Protein AF-A0A382J773-F1 (afdb_monomer_lite)

Radius of gyration: 12.73 Å; chains: 1; bounding box: 33×27×34 Å

Secondary structure (DSSP, 8-state):
--TT-HHHHHHHHHH-TT-TTHHHHHHHHHHTT-HHHHHHHHHHHHTT-TT-HHHHHHHHHHHHHTT-HHHHHHHHHHHHHH-TT-HHHHHHHH-

Organism: NCBI:txid408172

pLDDT: mean 97.17, std 3.3, range [77.12, 98.88]

InterPro domains:
  IPR011990 Tetratricopeptide-like helical domain superfamily [G3DSA:1.25.40.10] (3-95)
  IPR011990 Tetratricopeptide-like helical domain superfamily [SSF48452] (19-93)

Foldseek 3Di:
DPLVDLVVVVVVCVVCLCDPCLLSNLVVCVVVVVLVVSLVSLVSNCVNVVQNLSSLQSNLSSCVSVVVNVSSLVSLVSSCVNPVVPVSSVVVNVD

Structure (mmCIF, N/CA/C/O backbone):
data_AF-A0A382J773-F1
#
_entry.id   AF-A0A382J773-F1
#
loop_
_atom_site.group_PDB
_atom_site.id
_atom_site.type_symbol
_atom_site.label_atom_id
_atom_site.label_alt_id
_atom_site.label_comp_id
_atom_site.label_asym_id
_atom_site.label_entity_id
_atom_site.label_seq_id
_atom_site.pdbx_PDB_ins_code
_atom_site.Cartn_x
_atom_site.Cartn_y
_atom_site.Cartn_z
_atom_site.occupancy
_atom_site.B_iso_or_equiv
_atom_site.auth_seq_id
_atom_site.auth_comp_id
_atom_site.auth_asym_id
_atom_site.auth_atom_id
_atom_site.pdbx_PDB_model_num
ATOM 1 N N . MET A 1 1 ? 8.752 0.217 -20.204 1.00 77.12 1 MET A N 1
ATOM 2 C CA . MET A 1 1 ? 8.778 -0.617 -18.993 1.00 77.12 1 MET A CA 1
ATOM 3 C C . MET A 1 1 ? 7.451 -1.334 -18.899 1.00 77.12 1 MET A C 1
ATOM 5 O O . MET A 1 1 ? 6.422 -0.666 -18.975 1.00 77.12 1 MET A O 1
ATOM 9 N N . ASP A 1 2 ? 7.475 -2.659 -18.817 1.00 87.50 2 ASP A N 1
ATOM 10 C CA . ASP A 1 2 ? 6.269 -3.456 -18.608 1.00 87.50 2 ASP A CA 1
ATOM 11 C C . ASP A 1 2 ? 5.918 -3.482 -17.114 1.00 87.50 2 ASP A C 1
ATOM 13 O O . ASP A 1 2 ? 6.607 -4.101 -16.309 1.00 87.50 2 ASP A O 1
ATOM 17 N N . LEU A 1 3 ? 4.820 -2.820 -16.732 1.00 85.12 3 LEU A N 1
ATOM 18 C CA . LEU A 1 3 ? 4.354 -2.757 -15.339 1.00 85.12 3 LEU A CA 1
A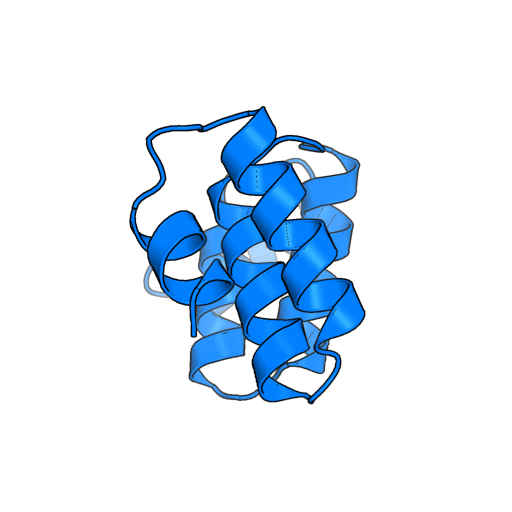TOM 19 C C . LEU A 1 3 ? 3.827 -4.102 -14.812 1.00 85.12 3 LEU A C 1
ATOM 21 O O . LEU A 1 3 ? 3.517 -4.217 -13.629 1.00 85.12 3 LEU A O 1
ATOM 25 N N . LYS A 1 4 ? 3.693 -5.117 -15.671 1.00 87.94 4 LYS A N 1
ATOM 26 C CA . LYS A 1 4 ? 3.358 -6.486 -15.261 1.00 87.94 4 LYS A CA 1
ATOM 27 C C . LYS A 1 4 ? 4.601 -7.330 -14.994 1.00 87.94 4 LYS A C 1
ATOM 29 O O . LYS A 1 4 ? 4.486 -8.399 -14.398 1.00 87.94 4 LYS A O 1
ATOM 34 N N . ASN A 1 5 ? 5.775 -6.862 -15.413 1.00 94.94 5 ASN A N 1
ATOM 35 C CA . ASN A 1 5 ? 7.036 -7.541 -15.181 1.00 94.94 5 ASN A CA 1
ATOM 36 C C . ASN A 1 5 ? 7.661 -7.039 -13.874 1.00 94.94 5 ASN A C 1
ATOM 38 O O . ASN A 1 5 ? 8.268 -5.970 -13.814 1.00 94.94 5 ASN A O 1
ATOM 42 N N . GLN A 1 6 ? 7.528 -7.841 -12.819 1.00 95.50 6 GLN A N 1
ATOM 43 C CA . GLN A 1 6 ? 8.078 -7.518 -11.506 1.00 95.50 6 GLN A CA 1
ATOM 44 C C . GLN A 1 6 ? 9.593 -7.282 -11.540 1.00 95.50 6 GLN A C 1
ATOM 46 O O . GLN A 1 6 ? 10.063 -6.366 -10.879 1.00 95.50 6 GLN A O 1
ATOM 51 N N . ILE A 1 7 ? 10.355 -8.051 -12.326 1.00 96.62 7 ILE A N 1
ATOM 52 C CA . ILE A 1 7 ? 11.819 -7.912 -12.386 1.00 96.62 7 ILE A CA 1
ATOM 53 C C . ILE A 1 7 ? 12.202 -6.561 -13.002 1.00 96.62 7 ILE A C 1
ATOM 55 O O . ILE A 1 7 ? 13.095 -5.886 -12.498 1.00 96.62 7 ILE A O 1
ATOM 59 N N . GLU A 1 8 ? 11.516 -6.135 -14.067 1.00 95.94 8 GLU A N 1
ATOM 60 C CA . GLU A 1 8 ? 11.742 -4.804 -14.650 1.00 95.94 8 GLU A CA 1
ATOM 61 C C . GLU A 1 8 ? 11.420 -3.688 -13.655 1.00 95.94 8 GLU A C 1
ATOM 63 O O . GLU A 1 8 ? 12.180 -2.728 -13.551 1.00 95.94 8 GLU A O 1
ATOM 68 N N . LEU A 1 9 ? 10.325 -3.827 -12.902 1.00 96.38 9 LEU A N 1
ATOM 69 C CA . LEU A 1 9 ? 9.953 -2.870 -11.861 1.00 96.38 9 LEU A CA 1
ATOM 70 C C . LEU A 1 9 ? 10.965 -2.832 -10.714 1.00 96.38 9 LEU A C 1
ATOM 72 O O . LEU A 1 9 ? 11.284 -1.749 -10.234 1.00 96.38 9 LEU A O 1
ATOM 76 N N . GLU A 1 10 ? 11.476 -3.984 -10.284 1.00 97.38 10 GLU A N 1
ATOM 77 C CA . GLU A 1 10 ? 12.507 -4.079 -9.249 1.00 97.38 10 GLU A CA 1
ATOM 78 C C . GLU A 1 10 ? 13.800 -3.390 -9.688 1.00 97.38 10 GLU A C 1
ATOM 80 O O . GLU A 1 10 ? 14.335 -2.577 -8.936 1.00 97.38 10 GLU A O 1
ATOM 85 N N . LEU A 1 11 ? 14.275 -3.673 -10.906 1.00 96.94 11 LEU A N 1
ATOM 86 C CA . LEU A 1 11 ? 15.473 -3.041 -11.466 1.00 96.94 11 LEU A CA 1
ATOM 87 C C . LEU A 1 11 ? 15.288 -1.529 -11.587 1.00 96.94 11 LEU A C 1
ATOM 89 O O . LEU A 1 11 ? 16.124 -0.760 -11.126 1.00 96.94 11 LEU A O 1
ATOM 93 N N . TYR A 1 12 ? 14.154 -1.099 -12.139 1.00 96.69 12 TYR A N 1
ATOM 94 C CA . TYR A 1 12 ? 13.869 0.320 -12.288 1.00 96.69 12 TYR A CA 1
ATOM 95 C C . TYR A 1 12 ? 13.777 1.037 -10.938 1.00 96.69 12 TYR A C 1
ATOM 97 O O . TYR A 1 12 ? 14.339 2.119 -10.788 1.00 96.69 12 TYR A O 1
ATOM 105 N N . PHE A 1 13 ? 13.102 0.434 -9.954 1.00 97.31 13 PHE A N 1
ATOM 106 C CA . PHE A 1 13 ? 12.982 0.992 -8.609 1.00 97.31 13 PHE A CA 1
ATOM 107 C C . PHE A 1 13 ? 14.332 1.063 -7.893 1.00 97.31 13 PHE A C 1
ATOM 109 O O . PHE A 1 13 ? 14.594 2.044 -7.208 1.00 97.31 13 PHE A O 1
ATOM 116 N N . ALA A 1 14 ? 15.195 0.058 -8.068 1.00 96.88 14 ALA A N 1
ATOM 117 C CA . ALA A 1 14 ? 16.537 0.047 -7.489 1.00 96.88 14 ALA A CA 1
ATOM 118 C C . ALA A 1 14 ? 17.419 1.196 -8.005 1.00 96.88 14 ALA A C 1
ATOM 120 O O . ALA A 1 14 ? 18.244 1.707 -7.249 1.00 96.88 14 ALA A O 1
ATOM 121 N N . ASP A 1 15 ? 17.211 1.616 -9.255 1.00 97.12 15 ASP A N 1
ATOM 122 C CA . ASP A 1 15 ? 17.926 2.737 -9.871 1.00 97.12 15 ASP A CA 1
ATOM 123 C C . ASP A 1 15 ? 17.236 4.102 -9.643 1.00 97.12 15 ASP A C 1
ATOM 125 O O . ASP A 1 15 ? 17.882 5.139 -9.785 1.00 97.12 15 ASP A O 1
ATOM 129 N N . HIS A 1 16 ? 15.945 4.117 -9.280 1.00 96.62 16 HIS A N 1
ATOM 130 C CA . HIS A 1 16 ? 15.108 5.324 -9.164 1.00 96.62 16 HIS A CA 1
ATOM 131 C C . HIS A 1 16 ? 14.151 5.229 -7.964 1.00 96.62 16 HIS A C 1
ATOM 133 O O . HIS A 1 16 ? 12.941 5.024 -8.118 1.00 96.62 16 HIS A O 1
ATOM 139 N N . PHE A 1 17 ? 14.672 5.367 -6.742 1.00 95.69 17 PHE A N 1
ATOM 140 C CA . PHE A 1 17 ? 13.852 5.266 -5.526 1.00 95.69 17 PHE A CA 1
ATOM 141 C C . PHE A 1 17 ? 12.772 6.353 -5.414 1.00 95.69 17 PHE A C 1
ATOM 143 O O . PHE A 1 17 ? 11.752 6.145 -4.758 1.00 95.69 17 PHE A O 1
ATOM 150 N N . GLU A 1 18 ? 12.969 7.487 -6.079 1.00 96.12 18 GLU A N 1
ATOM 151 C CA . GLU A 1 18 ? 12.034 8.603 -6.186 1.00 96.12 18 GLU A CA 1
ATOM 152 C C . GLU A 1 18 ? 10.959 8.402 -7.261 1.00 96.12 18 GLU A C 1
ATOM 154 O O . GLU A 1 18 ? 10.209 9.327 -7.565 1.00 96.12 18 GLU A O 1
ATOM 159 N N . THR A 1 19 ? 10.853 7.227 -7.879 1.00 96.44 19 THR A N 1
ATOM 160 C CA . THR A 1 19 ? 9.781 6.973 -8.847 1.00 96.44 19 THR A CA 1
ATOM 161 C C . THR A 1 19 ? 8.402 6.990 -8.193 1.00 96.44 19 THR A C 1
ATOM 163 O O . THR A 1 19 ? 8.189 6.396 -7.141 1.00 96.44 19 THR A O 1
ATOM 166 N N . VAL A 1 20 ? 7.417 7.576 -8.876 1.00 95.50 20 VAL A N 1
ATOM 167 C CA . VAL A 1 20 ? 5.992 7.503 -8.495 1.00 95.50 20 VAL A CA 1
ATOM 168 C C . VAL A 1 20 ? 5.382 6.108 -8.702 1.00 95.50 20 VAL A C 1
ATOM 170 O O . VAL A 1 20 ? 4.240 5.866 -8.333 1.00 95.50 20 VAL A O 1
ATOM 173 N N . LEU A 1 21 ? 6.123 5.172 -9.306 1.00 96.31 21 LEU A N 1
ATOM 174 C CA . LEU A 1 21 ? 5.652 3.813 -9.601 1.00 96.31 21 LEU A CA 1
ATOM 175 C C . LEU A 1 21 ? 5.861 2.822 -8.450 1.00 96.31 21 LEU A C 1
ATOM 177 O O . LEU A 1 21 ? 5.415 1.678 -8.550 1.00 96.31 21 LEU A O 1
ATOM 181 N N . PHE A 1 22 ? 6.493 3.240 -7.350 1.00 98.25 22 PHE A N 1
ATOM 182 C CA . PHE A 1 22 ? 6.705 2.383 -6.182 1.00 98.25 22 PHE A CA 1
ATOM 183 C C . PHE A 1 22 ? 5.423 1.706 -5.648 1.00 98.25 22 PHE A C 1
ATOM 185 O O . PHE A 1 22 ? 5.532 0.544 -5.245 1.00 98.25 22 PHE A O 1
ATOM 192 N N . PRO A 1 23 ? 4.210 2.316 -5.683 1.00 98.44 23 PRO A N 1
ATOM 193 C CA . PRO A 1 23 ? 3.012 1.650 -5.182 1.00 98.44 23 PRO A CA 1
ATOM 194 C C . PRO A 1 23 ? 2.662 0.412 -6.007 1.00 98.44 23 PRO A C 1
ATOM 196 O O . PRO A 1 23 ? 2.158 -0.555 -5.453 1.00 98.44 23 PRO A O 1
ATOM 199 N N . VAL A 1 24 ? 2.983 0.400 -7.309 1.00 98.06 24 VAL A N 1
ATOM 200 C CA . VAL A 1 24 ? 2.738 -0.748 -8.197 1.00 98.06 24 VAL A CA 1
ATOM 201 C C . VAL A 1 24 ? 3.593 -1.942 -7.777 1.00 98.06 24 VAL A C 1
ATOM 203 O O . VAL A 1 24 ? 3.087 -3.055 -7.654 1.00 98.06 24 VAL A O 1
ATOM 206 N N . LEU A 1 25 ? 4.884 -1.718 -7.509 1.00 98.31 25 LEU A N 1
ATOM 207 C CA . LEU A 1 25 ? 5.781 -2.774 -7.038 1.00 98.31 25 LEU A CA 1
ATOM 208 C C . LEU A 1 25 ? 5.402 -3.247 -5.625 1.00 98.31 25 LEU A C 1
ATOM 210 O O . LEU A 1 25 ? 5.393 -4.448 -5.358 1.00 98.31 25 LEU A O 1
ATOM 214 N N . ALA A 1 26 ? 5.051 -2.321 -4.730 1.00 98.62 26 ALA A N 1
ATOM 215 C CA . ALA A 1 26 ? 4.608 -2.662 -3.382 1.00 98.62 26 ALA A CA 1
ATOM 216 C C . ALA A 1 26 ? 3.323 -3.508 -3.392 1.00 98.62 26 ALA A C 1
ATOM 218 O O . ALA A 1 26 ? 3.231 -4.494 -2.667 1.00 98.62 26 ALA A O 1
ATOM 219 N N . ASP A 1 27 ? 2.365 -3.167 -4.252 1.00 98.56 27 ASP A N 1
ATOM 220 C CA . ASP A 1 27 ? 1.106 -3.888 -4.442 1.00 98.56 27 ASP A CA 1
ATOM 221 C C . ASP A 1 27 ? 1.312 -5.292 -5.051 1.00 98.56 27 ASP A C 1
ATOM 223 O O . ASP A 1 27 ? 0.633 -6.248 -4.674 1.00 98.56 27 ASP A O 1
ATOM 227 N N . ILE A 1 28 ? 2.306 -5.467 -5.933 1.00 98.38 28 ILE A N 1
ATOM 228 C CA . ILE A 1 28 ? 2.727 -6.804 -6.386 1.00 98.38 28 ILE A CA 1
ATOM 229 C C . ILE A 1 28 ? 3.199 -7.654 -5.201 1.00 98.38 28 ILE A C 1
ATOM 231 O O . ILE A 1 28 ? 2.726 -8.781 -5.055 1.00 98.38 28 ILE A O 1
ATOM 235 N N . TYR A 1 29 ? 4.073 -7.124 -4.341 1.00 98.62 29 TYR A N 1
ATOM 236 C CA . TYR A 1 29 ? 4.534 -7.852 -3.155 1.00 98.62 29 TYR A CA 1
ATOM 237 C C . TYR A 1 29 ? 3.415 -8.112 -2.142 1.00 98.62 29 TYR A C 1
ATOM 239 O O . TYR A 1 29 ? 3.353 -9.201 -1.578 1.00 98.62 29 TYR A O 1
ATOM 247 N N . LEU A 1 30 ? 2.499 -7.157 -1.950 1.00 98.69 30 LEU A N 1
ATOM 248 C CA . LEU A 1 30 ? 1.323 -7.326 -1.095 1.00 98.69 30 LEU A CA 1
ATOM 249 C C . LEU A 1 30 ? 0.469 -8.513 -1.561 1.00 98.69 30 LEU A C 1
ATOM 251 O O . LEU A 1 30 ? 0.126 -9.371 -0.753 1.00 98.69 30 LEU A O 1
ATOM 255 N N . ARG A 1 31 ? 0.173 -8.611 -2.864 1.00 98.12 31 ARG A N 1
ATOM 256 C CA . ARG A 1 31 ? -0.578 -9.746 -3.437 1.00 98.12 31 ARG A CA 1
ATOM 257 C C . ARG A 1 31 ? 0.139 -11.092 -3.323 1.00 98.12 31 ARG A C 1
ATOM 259 O O . ARG A 1 31 ? -0.509 -12.127 -3.433 1.00 98.12 31 ARG A O 1
ATOM 266 N N . GLN A 1 32 ? 1.457 -11.077 -3.158 1.00 98.06 32 GLN A N 1
ATOM 267 C CA . GLN A 1 32 ? 2.276 -12.267 -2.918 1.00 98.06 32 GLN A CA 1
ATOM 268 C C . GLN A 1 32 ? 2.388 -12.612 -1.428 1.00 98.06 32 GLN A C 1
ATOM 270 O O . GLN A 1 32 ? 3.110 -13.545 -1.087 1.00 98.06 32 GLN A O 1
ATOM 275 N N . GLU A 1 33 ? 1.729 -11.845 -0.553 1.00 98.25 33 GLU A N 1
ATOM 276 C CA . GLU A 1 33 ? 1.859 -11.932 0.905 1.00 98.25 33 GLU A CA 1
ATOM 277 C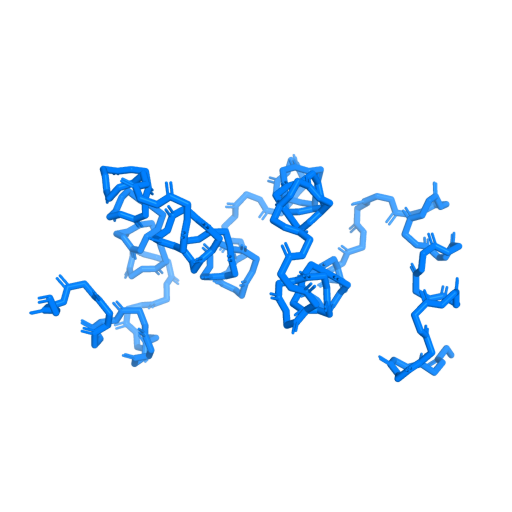 C . GLU A 1 33 ? 3.306 -11.700 1.399 1.00 98.25 33 GLU A C 1
ATOM 279 O O . GLU A 1 33 ? 3.637 -11.971 2.553 1.00 98.25 33 GLU A O 1
ATOM 284 N N . ASP A 1 34 ? 4.183 -11.122 0.561 1.00 98.56 34 ASP A N 1
ATOM 285 C CA . ASP A 1 34 ? 5.519 -10.662 0.962 1.00 98.56 34 ASP A CA 1
ATOM 286 C C . ASP A 1 34 ? 5.410 -9.262 1.578 1.00 98.56 34 ASP A C 1
ATOM 288 O O . ASP A 1 34 ? 5.861 -8.243 1.040 1.00 98.56 34 ASP A O 1
ATOM 292 N N . PHE A 1 35 ? 4.771 -9.219 2.745 1.00 98.50 35 PHE A N 1
ATOM 293 C CA . PHE A 1 35 ? 4.515 -7.991 3.491 1.00 98.50 35 PHE A CA 1
ATOM 294 C C . PHE A 1 35 ? 5.803 -7.237 3.830 1.00 98.50 35 PHE A C 1
ATOM 296 O O . PHE A 1 35 ? 5.849 -6.005 3.787 1.00 98.50 35 PHE A O 1
ATOM 303 N N . ARG A 1 36 ? 6.899 -7.968 4.071 1.00 98.50 36 ARG A N 1
ATOM 304 C CA . ARG A 1 36 ? 8.214 -7.386 4.346 1.00 98.50 36 ARG A CA 1
ATOM 305 C C . ARG A 1 36 ? 8.711 -6.553 3.165 1.00 98.50 36 ARG A C 1
ATOM 307 O O . ARG A 1 36 ? 9.175 -5.428 3.377 1.00 98.50 36 ARG A O 1
ATOM 314 N N . ARG A 1 37 ? 8.661 -7.083 1.938 1.00 98.56 37 ARG A N 1
ATOM 315 C CA . ARG A 1 37 ? 9.096 -6.332 0.751 1.00 98.56 37 ARG A CA 1
ATOM 316 C C . ARG A 1 37 ? 8.101 -5.246 0.369 1.00 98.56 37 ARG A C 1
ATOM 318 O O . ARG A 1 37 ? 8.545 -4.136 0.084 1.00 98.56 37 ARG A O 1
ATOM 325 N N . ALA A 1 38 ? 6.799 -5.512 0.460 1.00 98.81 38 ALA A N 1
ATOM 326 C CA . ALA A 1 38 ? 5.758 -4.515 0.208 1.00 98.81 38 ALA A CA 1
ATOM 327 C C . ALA A 1 38 ? 5.960 -3.264 1.081 1.00 98.81 38 ALA A C 1
ATOM 329 O O . ALA A 1 38 ? 6.127 -2.155 0.571 1.00 98.81 38 ALA A O 1
ATOM 330 N N . ARG A 1 39 ? 6.094 -3.463 2.399 1.00 98.81 39 ARG A N 1
ATOM 331 C CA . ARG A 1 39 ? 6.396 -2.408 3.375 1.00 98.81 39 ARG A CA 1
ATOM 332 C C . ARG A 1 39 ? 7.697 -1.680 3.056 1.00 98.81 39 ARG A C 1
ATOM 334 O O . ARG A 1 39 ? 7.762 -0.457 3.152 1.00 98.81 39 ARG A O 1
ATOM 341 N N . LYS A 1 40 ? 8.755 -2.411 2.685 1.00 98.69 40 LYS A N 1
ATOM 342 C CA . LYS A 1 40 ? 10.060 -1.811 2.370 1.00 98.69 40 LYS A CA 1
ATOM 343 C C . LYS A 1 40 ? 9.976 -0.883 1.158 1.00 98.69 40 LYS A C 1
ATOM 345 O O . LYS A 1 40 ? 10.531 0.211 1.225 1.00 98.69 40 LYS A O 1
ATOM 350 N N . VAL A 1 41 ? 9.285 -1.304 0.098 1.00 98.69 41 VAL A N 1
ATOM 351 C CA . VAL A 1 41 ? 9.068 -0.493 -1.108 1.00 98.69 41 VAL A CA 1
ATOM 352 C C . VAL A 1 41 ? 8.230 0.741 -0.778 1.00 98.69 41 VAL A C 1
ATOM 354 O O . VAL A 1 41 ? 8.652 1.846 -1.114 1.00 98.69 41 VAL A O 1
ATOM 357 N N . CYS A 1 42 ? 7.119 0.582 -0.044 1.00 98.69 42 CYS A N 1
ATOM 358 C CA . CYS A 1 42 ? 6.311 1.708 0.435 1.00 98.69 42 CYS A CA 1
ATOM 359 C C . CYS A 1 42 ? 7.147 2.713 1.233 1.00 98.69 42 CYS A C 1
ATOM 361 O O . CYS A 1 42 ? 7.145 3.892 0.910 1.00 98.69 42 CYS A O 1
ATOM 363 N N . ASN A 1 43 ? 7.910 2.260 2.230 1.00 98.56 43 ASN A N 1
ATOM 364 C CA . ASN A 1 43 ? 8.698 3.147 3.088 1.00 98.56 43 ASN A CA 1
ATOM 365 C C . ASN A 1 43 ? 9.786 3.915 2.328 1.00 98.56 43 ASN A C 1
ATOM 367 O O . ASN A 1 43 ? 10.057 5.066 2.658 1.00 98.56 43 ASN A O 1
ATOM 371 N N . ILE A 1 44 ? 10.425 3.292 1.332 1.00 98.56 44 ILE A N 1
ATOM 372 C CA . ILE A 1 44 ? 11.402 3.986 0.485 1.00 98.56 44 ILE A CA 1
ATOM 373 C C . ILE A 1 44 ? 10.691 5.035 -0.376 1.00 98.56 44 ILE A C 1
ATOM 375 O O . ILE A 1 44 ? 11.065 6.203 -0.330 1.00 98.56 44 ILE A O 1
ATOM 379 N N . GLY A 1 45 ? 9.657 4.639 -1.126 1.00 98.44 45 GLY A N 1
ATOM 380 C CA . GLY A 1 45 ? 8.971 5.534 -2.059 1.00 98.44 45 GLY A CA 1
ATOM 381 C C . GLY A 1 45 ? 8.255 6.696 -1.371 1.00 98.44 45 GLY A C 1
ATOM 382 O O . GLY A 1 45 ? 8.385 7.841 -1.797 1.00 98.44 45 GLY A O 1
ATOM 383 N N . LEU A 1 46 ? 7.590 6.438 -0.241 1.00 98.56 46 LEU A N 1
ATOM 384 C CA . LEU A 1 46 ? 6.974 7.468 0.605 1.00 98.56 46 LEU A CA 1
ATOM 385 C C . LEU A 1 46 ? 8.007 8.397 1.259 1.00 98.56 46 LEU A C 1
ATOM 387 O O . LEU A 1 46 ? 7.658 9.506 1.649 1.00 98.56 46 LEU A O 1
ATOM 391 N N . GLY A 1 47 ? 9.278 7.988 1.347 1.00 98.44 47 GLY A N 1
ATOM 392 C CA . GLY A 1 47 ? 10.370 8.879 1.741 1.00 98.44 47 GLY A CA 1
ATOM 393 C C . GLY A 1 47 ? 10.588 10.035 0.755 1.00 98.44 47 GLY A C 1
ATOM 394 O O . GLY A 1 47 ? 11.060 11.094 1.163 1.00 98.44 47 GLY A O 1
ATOM 395 N N . TYR A 1 48 ? 10.209 9.856 -0.514 1.00 98.31 48 TYR A N 1
ATOM 396 C CA . TYR A 1 48 ? 10.244 10.891 -1.554 1.00 98.31 48 TYR A CA 1
ATOM 397 C C . TYR A 1 48 ? 8.858 11.487 -1.828 1.00 98.31 48 TYR A C 1
ATOM 399 O O . TYR A 1 48 ? 8.735 12.690 -2.055 1.00 98.31 48 TYR A O 1
ATOM 407 N N . HIS A 1 49 ? 7.814 10.659 -1.765 1.00 98.00 49 HIS A N 1
ATOM 408 C CA . HIS A 1 49 ? 6.427 11.029 -2.052 1.00 98.00 49 HIS A CA 1
ATOM 409 C C . HIS A 1 49 ? 5.553 10.900 -0.811 1.00 98.00 49 HIS A C 1
ATOM 411 O O . HIS A 1 49 ? 4.644 10.075 -0.762 1.00 98.00 49 HIS A O 1
ATOM 417 N N . GLU A 1 50 ? 5.826 11.726 0.202 1.00 98.00 50 GLU A N 1
ATOM 418 C CA . GLU A 1 50 ? 5.196 11.625 1.526 1.00 98.00 50 GLU A CA 1
ATOM 419 C C . GLU A 1 50 ? 3.671 11.519 1.461 1.00 98.00 50 GLU A C 1
ATOM 421 O O . GLU A 1 50 ? 3.085 10.802 2.258 1.00 98.00 50 GLU A O 1
ATOM 426 N N . ASN A 1 51 ? 3.007 12.212 0.540 1.00 97.88 51 ASN A N 1
ATOM 427 C CA . ASN A 1 51 ? 1.547 12.282 0.502 1.00 97.88 51 ASN A CA 1
ATOM 428 C C . ASN A 1 51 ? 0.920 11.412 -0.596 1.00 97.88 51 ASN A C 1
ATOM 430 O O . ASN A 1 51 ? -0.258 11.601 -0.888 1.00 97.88 51 ASN A O 1
ATOM 434 N N . ASP A 1 52 ? 1.671 10.486 -1.205 1.00 98.38 52 ASP A N 1
ATOM 435 C CA . ASP A 1 52 ? 1.135 9.628 -2.264 1.00 98.38 52 ASP A CA 1
ATOM 436 C C . ASP A 1 52 ? 0.017 8.713 -1.724 1.00 98.38 52 ASP A C 1
ATOM 438 O O . ASP A 1 52 ? 0.275 7.847 -0.875 1.00 98.38 52 ASP A O 1
ATOM 442 N N . PRO A 1 53 ? -1.240 8.892 -2.176 1.00 98.12 53 PRO A N 1
ATOM 443 C CA . PRO A 1 53 ? -2.372 8.177 -1.601 1.00 98.12 53 PRO A CA 1
ATOM 444 C C . PRO A 1 53 ? -2.323 6.680 -1.918 1.00 98.12 53 PRO A C 1
ATOM 446 O O . PRO A 1 53 ? -2.685 5.872 -1.065 1.00 98.12 53 PRO A O 1
ATOM 449 N N . ALA A 1 54 ? -1.827 6.291 -3.097 1.00 98.25 54 ALA A N 1
ATOM 450 C CA . ALA A 1 54 ? -1.734 4.889 -3.490 1.00 98.25 54 ALA A CA 1
ATOM 451 C C . ALA A 1 54 ? -0.710 4.135 -2.627 1.00 98.25 54 ALA A C 1
ATOM 453 O O . ALA A 1 54 ? -1.017 3.081 -2.075 1.00 98.25 54 ALA A O 1
ATOM 454 N N . GLY A 1 55 ? 0.485 4.695 -2.446 1.00 98.50 55 GLY A N 1
ATOM 455 C CA . GLY A 1 55 ? 1.553 4.118 -1.638 1.00 98.50 55 GLY A CA 1
ATOM 456 C C . GLY A 1 55 ? 1.181 3.981 -0.168 1.00 98.50 55 GLY A C 1
ATOM 457 O O . GLY A 1 55 ? 1.453 2.940 0.436 1.00 98.50 55 GLY A O 1
ATOM 458 N N . ARG A 1 56 ? 0.509 4.988 0.402 1.00 98.75 56 ARG A N 1
ATOM 459 C CA . ARG A 1 56 ? -0.007 4.909 1.777 1.00 98.75 56 ARG A CA 1
ATOM 460 C C . ARG A 1 56 ? -1.153 3.923 1.920 1.00 98.75 56 ARG A C 1
ATOM 462 O O . ARG A 1 56 ? -1.203 3.204 2.911 1.00 98.75 56 ARG A O 1
ATOM 469 N N . PHE A 1 57 ? -2.040 3.832 0.933 1.00 98.81 57 PHE A N 1
ATOM 470 C CA . PHE A 1 57 ? -3.114 2.843 0.954 1.00 98.81 57 PHE A CA 1
ATOM 471 C C . PHE A 1 57 ? -2.580 1.406 0.841 1.00 98.81 57 PHE A C 1
ATOM 473 O O . PHE A 1 57 ? -3.069 0.509 1.526 1.00 98.81 57 PHE A O 1
ATOM 480 N N . VAL A 1 58 ? -1.543 1.166 0.032 1.00 98.81 58 VAL A N 1
ATOM 481 C CA . VAL A 1 58 ? -0.839 -0.129 0.004 1.00 98.81 58 VAL A CA 1
ATOM 482 C C . VAL A 1 58 ? -0.164 -0.409 1.347 1.00 98.81 58 VAL A C 1
ATOM 484 O O . VAL A 1 58 ? -0.309 -1.511 1.869 1.00 98.81 58 VAL A O 1
ATOM 487 N N . LEU A 1 59 ? 0.501 0.579 1.957 1.00 98.88 59 LEU A N 1
ATOM 488 C CA . LEU A 1 59 ? 1.105 0.409 3.281 1.00 98.88 59 LEU A CA 1
ATOM 489 C C . LEU A 1 59 ? 0.049 0.060 4.338 1.00 98.88 59 LEU A C 1
ATOM 491 O O . LEU A 1 59 ? 0.236 -0.897 5.081 1.00 98.88 59 LEU A O 1
ATOM 495 N N . ALA A 1 60 ? -1.095 0.746 4.348 1.00 98.75 60 ALA A N 1
ATOM 496 C CA . ALA A 1 60 ? -2.202 0.433 5.247 1.00 98.75 60 ALA A CA 1
ATOM 497 C C . ALA A 1 60 ? -2.701 -1.014 5.096 1.00 98.75 60 ALA A C 1
ATOM 499 O O . ALA A 1 60 ? -2.938 -1.696 6.093 1.00 98.75 60 ALA A O 1
ATOM 500 N N . GLN A 1 61 ? -2.823 -1.504 3.858 1.00 98.81 61 GLN A N 1
ATOM 501 C CA . GLN A 1 61 ? -3.200 -2.893 3.582 1.00 98.81 61 GLN A CA 1
ATOM 502 C C . GLN A 1 61 ? -2.161 -3.889 4.107 1.00 98.81 61 GLN A C 1
ATOM 504 O O . GLN A 1 61 ? -2.535 -4.920 4.671 1.00 98.81 61 GLN A O 1
ATOM 509 N N . VAL A 1 62 ? -0.871 -3.575 3.962 1.00 98.81 62 VAL A N 1
ATOM 510 C CA . VAL A 1 62 ? 0.223 -4.379 4.521 1.00 98.81 62 VAL A CA 1
ATOM 511 C C . VAL A 1 62 ? 0.128 -4.425 6.048 1.00 98.81 62 VAL A C 1
ATOM 513 O O . VAL A 1 62 ? 0.112 -5.5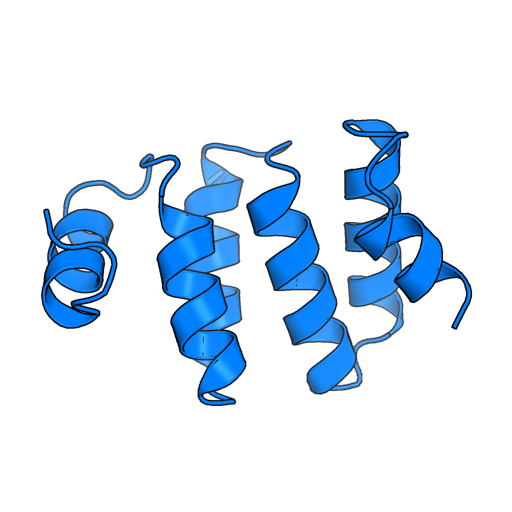11 6.624 1.00 98.81 62 VAL A O 1
ATOM 516 N N . GLU A 1 63 ? -0.006 -3.270 6.707 1.00 98.69 63 GLU A N 1
ATOM 517 C CA . GLU A 1 63 ? -0.137 -3.197 8.167 1.00 98.69 63 GLU A CA 1
ATOM 518 C C . GLU A 1 63 ? -1.352 -3.974 8.676 1.00 98.69 63 GLU A C 1
ATOM 520 O O . GLU A 1 63 ? -1.243 -4.735 9.637 1.00 98.69 63 GLU A O 1
ATOM 525 N N . LYS A 1 64 ? -2.501 -3.834 8.006 1.00 98.44 64 LYS A N 1
ATOM 526 C CA . LYS A 1 64 ? -3.724 -4.562 8.352 1.00 98.44 64 LYS A CA 1
ATOM 527 C C . LYS A 1 64 ? -3.529 -6.073 8.224 1.00 98.44 64 LYS A C 1
ATOM 529 O O . LYS A 1 64 ? -3.935 -6.807 9.123 1.00 98.44 64 LYS A O 1
ATOM 534 N N . SER A 1 65 ? -2.884 -6.527 7.149 1.00 98.12 65 SER A N 1
ATOM 535 C CA . SER A 1 65 ? -2.632 -7.953 6.891 1.00 98.12 65 SER A CA 1
ATOM 536 C C . SER A 1 65 ? -1.687 -8.581 7.921 1.00 98.12 65 SER A C 1
ATOM 538 O O . SER A 1 65 ? -1.867 -9.737 8.292 1.00 98.12 65 SER A O 1
ATOM 540 N N . GLU A 1 66 ? -0.727 -7.813 8.445 1.00 97.31 66 GLU A N 1
ATOM 541 C CA . GLU A 1 66 ? 0.174 -8.247 9.526 1.00 97.31 66 GLU A CA 1
ATOM 542 C C . GLU A 1 66 ? -0.412 -8.045 10.941 1.00 97.31 66 GLU A C 1
ATOM 544 O O . GLU A 1 66 ? 0.238 -8.371 11.933 1.00 97.31 66 GLU A O 1
ATOM 549 N N . GLY A 1 67 ? -1.646 -7.539 11.061 1.00 97.56 67 GLY A N 1
ATOM 550 C CA . GLY A 1 67 ? -2.326 -7.315 12.343 1.00 97.56 67 GLY A CA 1
ATOM 551 C C . GLY A 1 67 ? -1.940 -6.016 13.062 1.00 97.56 67 GLY A C 1
ATOM 552 O O . GLY A 1 67 ? -2.377 -5.778 14.191 1.00 97.56 67 GLY A O 1
ATOM 553 N N . ASN A 1 68 ? -1.179 -5.133 12.415 1.00 98.19 68 ASN A N 1
ATOM 554 C CA . ASN A 1 68 ? -0.766 -3.833 12.947 1.00 98.19 68 ASN A CA 1
ATOM 555 C C . ASN A 1 68 ? -1.870 -2.783 12.751 1.00 98.19 68 ASN A C 1
ATOM 557 O O . ASN A 1 68 ? -1.699 -1.775 12.067 1.00 98.19 68 ASN A O 1
ATOM 561 N N . LEU A 1 69 ? -3.035 -3.014 13.360 1.00 98.00 69 LEU A N 1
ATOM 562 C CA . LEU A 1 69 ? -4.249 -2.229 13.097 1.00 98.00 69 LEU A CA 1
ATOM 563 C C . LEU A 1 69 ? -4.081 -0.722 13.354 1.00 98.00 69 LEU A C 1
ATOM 565 O O . LEU A 1 69 ? -4.634 0.089 12.619 1.00 98.00 69 LEU A O 1
ATOM 569 N N . LYS A 1 70 ? -3.282 -0.338 14.358 1.00 98.25 70 LYS A N 1
ATOM 570 C CA . LYS A 1 70 ? -3.014 1.078 14.669 1.00 98.25 70 LYS A CA 1
ATOM 571 C C . LYS A 1 70 ? -2.231 1.784 13.564 1.00 98.25 70 LYS A C 1
ATOM 573 O O . LYS A 1 70 ? -2.500 2.945 13.268 1.00 98.25 70 LYS A O 1
ATOM 578 N N . ASP A 1 71 ? -1.257 1.096 12.976 1.00 98.38 71 ASP A N 1
ATOM 579 C CA . ASP A 1 71 ? -0.457 1.653 11.889 1.00 98.38 71 ASP A CA 1
ATOM 580 C C . ASP A 1 71 ? -1.280 1.701 10.598 1.00 98.38 71 ASP A C 1
ATOM 582 O O . ASP A 1 71 ? -1.256 2.712 9.901 1.00 98.38 71 ASP A O 1
ATOM 586 N N . ALA A 1 72 ? -2.107 0.679 10.343 1.00 98.69 72 ALA A N 1
ATOM 587 C CA . ALA A 1 72 ? -3.067 0.699 9.241 1.00 98.69 72 ALA A CA 1
ATOM 588 C C . ALA A 1 72 ? -4.013 1.907 9.335 1.00 98.69 72 ALA A C 1
ATOM 590 O O . ALA A 1 72 ? -4.132 2.673 8.381 1.00 98.69 72 ALA A O 1
ATOM 591 N N . GLU A 1 73 ? -4.635 2.119 10.499 1.00 98.56 73 GLU A N 1
ATOM 592 C CA . GLU A 1 73 ? -5.529 3.254 10.748 1.00 98.56 73 GLU A CA 1
ATOM 593 C C . GLU A 1 73 ? -4.829 4.594 10.485 1.00 98.56 73 GLU A C 1
ATOM 595 O O . GLU A 1 73 ? -5.368 5.451 9.782 1.00 98.56 73 GLU A O 1
ATOM 600 N N . LYS A 1 74 ? -3.609 4.764 11.003 1.00 98.62 74 LYS A N 1
ATOM 601 C CA . LYS A 1 74 ? -2.812 5.978 10.803 1.00 98.62 74 LYS A CA 1
ATOM 602 C C . LYS A 1 74 ? -2.576 6.264 9.319 1.00 98.62 74 LYS A C 1
ATOM 604 O O . LYS A 1 74 ? -2.734 7.407 8.884 1.00 98.62 74 LYS A O 1
ATOM 609 N N . GLU A 1 75 ? -2.202 5.251 8.543 1.00 98.75 75 GLU A N 1
ATOM 610 C CA . GLU A 1 75 ? -1.964 5.416 7.109 1.00 98.75 75 GLU A CA 1
ATOM 611 C C . GLU A 1 75 ? -3.264 5.718 6.346 1.00 98.75 75 GLU A C 1
ATOM 613 O O . GLU A 1 75 ? -3.275 6.608 5.495 1.00 98.75 75 GLU A O 1
ATOM 618 N N . LEU A 1 76 ? -4.390 5.088 6.700 1.00 98.75 76 LEU A N 1
ATOM 619 C CA . LEU A 1 76 ? -5.706 5.376 6.108 1.00 98.75 76 LEU A CA 1
ATOM 620 C C . LEU A 1 76 ? -6.184 6.802 6.401 1.00 98.75 76 LEU A C 1
ATOM 622 O O . LEU A 1 76 ? -6.640 7.501 5.495 1.00 98.75 76 LEU A O 1
ATOM 626 N N . GLN A 1 77 ? -6.042 7.265 7.644 1.00 98.56 77 GLN A N 1
ATOM 627 C CA . GLN A 1 77 ? -6.345 8.649 8.017 1.00 98.56 77 GLN A CA 1
ATOM 628 C C . GLN A 1 77 ? -5.483 9.633 7.223 1.00 98.56 77 GLN A C 1
ATOM 630 O O . GLN A 1 77 ? -5.965 10.678 6.783 1.00 98.56 77 GLN A O 1
ATOM 635 N N . HIS A 1 78 ? -4.214 9.289 6.999 1.00 98.56 78 HIS A N 1
ATOM 636 C CA . HIS A 1 78 ? -3.338 10.092 6.168 1.00 98.56 78 HIS A CA 1
ATOM 637 C C . HIS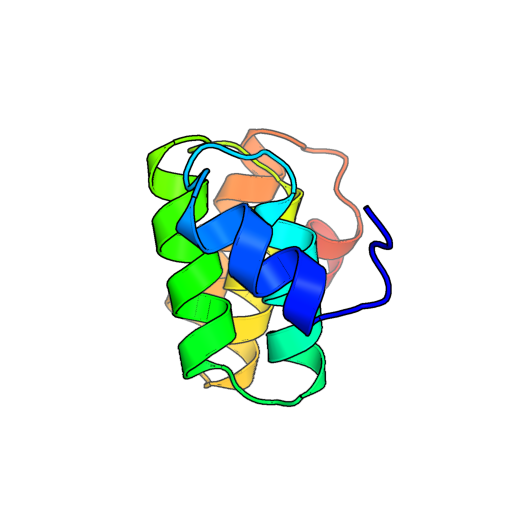 A 1 78 ? -3.804 10.112 4.706 1.00 98.56 78 HIS A C 1
ATOM 639 O O . HIS A 1 78 ? -3.858 11.187 4.113 1.00 98.56 78 HIS A O 1
ATOM 645 N N . VAL A 1 79 ? -4.191 8.972 4.122 1.00 98.69 79 VAL A N 1
ATOM 646 C CA . VAL A 1 79 ? -4.774 8.931 2.768 1.00 98.69 79 VAL A CA 1
ATOM 647 C C . VAL A 1 79 ? -5.981 9.862 2.683 1.00 98.69 79 VAL A C 1
ATOM 649 O O . VAL A 1 79 ? -6.008 10.736 1.824 1.00 98.69 79 VAL A O 1
ATOM 652 N N . LEU A 1 80 ? -6.933 9.757 3.612 1.00 98.50 80 LEU A N 1
ATOM 653 C CA . LEU A 1 80 ? -8.159 10.563 3.598 1.00 98.50 80 LEU A CA 1
ATOM 654 C C . LEU A 1 80 ? -7.920 12.053 3.866 1.00 98.50 80 LEU A C 1
ATOM 656 O O . LEU A 1 80 ? -8.712 12.891 3.442 1.00 98.50 80 LEU A O 1
ATOM 660 N N . LYS A 1 81 ? -6.818 12.414 4.530 1.00 98.31 81 LYS A N 1
ATOM 661 C CA . LYS A 1 81 ? -6.422 13.816 4.702 1.00 98.31 81 LYS A CA 1
ATOM 662 C C . LYS A 1 81 ? -6.018 14.472 3.375 1.00 98.31 81 LYS A C 1
ATOM 664 O O . LYS A 1 81 ? -6.312 15.650 3.186 1.00 98.31 81 LYS A O 1
ATOM 669 N N . TYR A 1 82 ? -5.339 13.742 2.485 1.00 97.69 82 TYR A N 1
ATOM 670 C CA . TYR A 1 82 ? -4.798 14.291 1.229 1.00 97.69 82 TYR A CA 1
ATOM 671 C C . TYR A 1 82 ? -5.573 13.862 -0.028 1.00 97.69 82 TYR A C 1
ATOM 673 O O . TYR A 1 82 ? -5.480 14.533 -1.050 1.00 97.69 82 TYR A O 1
ATOM 681 N N . SER A 1 83 ? -6.381 12.805 0.059 1.00 97.75 83 SER A N 1
ATOM 682 C CA . SER A 1 83 ? -7.350 12.362 -0.950 1.00 97.75 83 SER A CA 1
ATOM 683 C C . SER A 1 83 ? -8.665 11.980 -0.249 1.00 97.75 83 SER A C 1
ATOM 685 O O . SER A 1 83 ? -8.933 10.797 -0.019 1.00 97.75 83 SER A O 1
ATOM 687 N N . PRO A 1 84 ? -9.491 12.969 0.146 1.00 97.06 84 PRO A N 1
ATOM 688 C CA . PRO A 1 84 ? -10.723 12.725 0.907 1.00 97.06 84 PRO A CA 1
ATOM 689 C C . PRO A 1 84 ? -11.764 11.858 0.184 1.00 97.06 84 PRO A C 1
ATOM 691 O O . PRO A 1 84 ? -12.651 11.293 0.816 1.00 97.06 84 PRO A O 1
ATOM 694 N N . ASP A 1 85 ? -11.665 11.757 -1.139 1.00 97.25 85 ASP A N 1
ATOM 695 C CA . ASP A 1 85 ? -12.515 10.968 -2.029 1.00 97.25 85 ASP A CA 1
ATOM 696 C C . ASP A 1 85 ? -12.027 9.520 -2.234 1.00 97.25 85 ASP A C 1
ATOM 698 O O . ASP A 1 85 ? -12.635 8.761 -2.994 1.00 97.25 85 ASP A O 1
ATOM 702 N N . HIS A 1 86 ? -10.956 9.102 -1.550 1.00 98.19 86 HIS A N 1
ATOM 703 C CA . HIS A 1 86 ? -10.378 7.768 -1.689 1.00 98.19 86 HIS A CA 1
ATOM 704 C C . HIS A 1 86 ? -11.270 6.683 -1.055 1.00 98.19 86 HIS A C 1
ATOM 706 O O . HIS A 1 86 ? -11.068 6.247 0.084 1.00 98.19 86 HIS A O 1
ATOM 712 N N . ALA A 1 87 ? -12.247 6.199 -1.826 1.00 97.50 87 ALA A N 1
ATOM 713 C CA . ALA A 1 87 ? -13.282 5.265 -1.374 1.00 97.50 87 ALA A CA 1
ATOM 714 C C . ALA A 1 87 ? -12.729 4.016 -0.668 1.00 97.50 87 ALA A C 1
ATOM 716 O O . ALA A 1 87 ? -13.227 3.644 0.391 1.00 97.50 87 ALA A O 1
ATOM 717 N N . GLY A 1 88 ? -11.665 3.401 -1.198 1.00 97.75 88 GLY A N 1
ATOM 718 C CA . GLY A 1 88 ? -11.064 2.210 -0.586 1.00 97.75 88 GLY A CA 1
ATOM 719 C C . G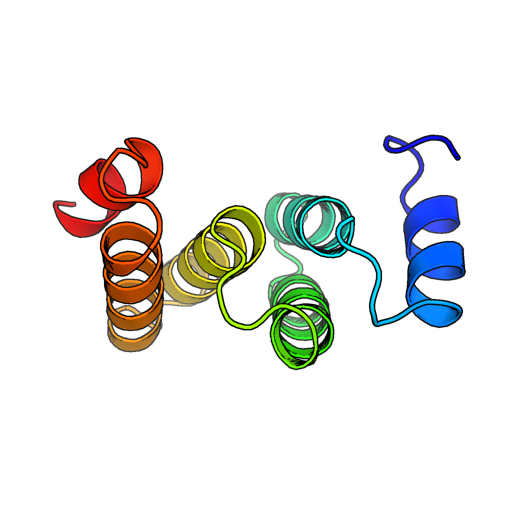LY A 1 88 ? -10.498 2.466 0.813 1.00 97.75 88 GLY A C 1
ATOM 720 O O . GLY A 1 88 ? -10.568 1.593 1.672 1.00 97.75 88 GLY A O 1
ATOM 721 N N . ALA A 1 89 ? -10.007 3.683 1.070 1.00 98.12 89 ALA A N 1
ATOM 722 C CA . ALA A 1 89 ? -9.461 4.038 2.376 1.00 98.12 89 ALA A CA 1
ATOM 723 C C . ALA A 1 89 ? -10.584 4.322 3.376 1.00 98.12 89 ALA A C 1
ATOM 725 O O . ALA A 1 89 ? -10.518 3.869 4.514 1.00 98.12 89 ALA A O 1
ATOM 726 N N . ALA A 1 90 ? -11.640 5.008 2.926 1.00 98.00 90 ALA A N 1
ATOM 727 C CA . ALA A 1 90 ? -12.827 5.263 3.734 1.00 98.00 90 ALA A CA 1
ATOM 728 C C . ALA A 1 90 ? -13.524 3.960 4.146 1.00 98.00 90 ALA A C 1
ATOM 730 O O . ALA A 1 90 ? -13.858 3.795 5.314 1.00 98.00 90 ALA A O 1
ATOM 731 N N . ILE A 1 91 ? -13.693 3.021 3.209 1.00 98.19 91 ILE A N 1
ATOM 732 C CA . ILE A 1 91 ? -14.294 1.710 3.489 1.00 98.19 91 ILE A CA 1
ATOM 733 C C . ILE A 1 91 ? -13.442 0.950 4.506 1.00 98.19 91 ILE A C 1
ATOM 735 O O . ILE A 1 91 ? -13.956 0.555 5.546 1.00 98.19 91 ILE A O 1
ATOM 739 N N . ME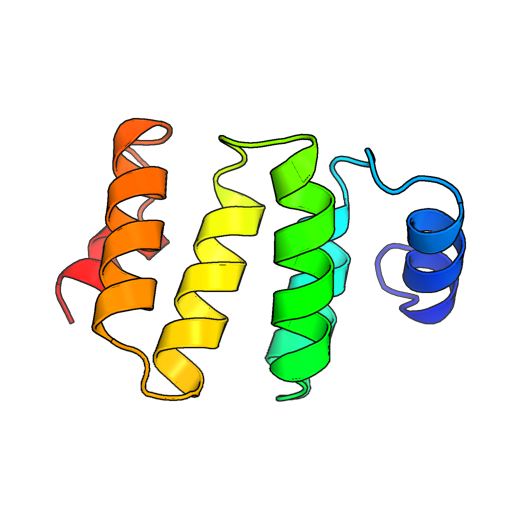T A 1 92 ? -12.136 0.811 4.251 1.00 97.69 92 MET A N 1
ATOM 740 C CA . MET A 1 92 ? -11.242 0.036 5.116 1.00 97.69 92 MET A CA 1
ATOM 741 C C . MET A 1 92 ? -11.133 0.591 6.540 1.00 97.69 92 MET A C 1
ATOM 743 O O . MET A 1 92 ? -10.906 -0.179 7.467 1.00 97.69 92 MET A O 1
ATOM 747 N N . LEU A 1 93 ? -11.273 1.908 6.712 1.00 96.12 93 LEU A N 1
ATOM 748 C CA . LEU A 1 93 ? -11.219 2.570 8.016 1.00 96.12 93 LEU A CA 1
ATOM 749 C C . LEU A 1 93 ? -12.475 2.309 8.868 1.00 96.12 93 LEU A C 1
ATOM 751 O O . LEU A 1 93 ? -12.424 2.445 10.087 1.00 96.12 93 LEU A O 1
ATOM 755 N N . CYS A 1 94 ? -13.601 1.970 8.237 1.00 93.12 94 CYS A N 1
ATOM 756 C CA . CYS A 1 94 ? -14.866 1.689 8.915 1.00 93.12 94 CYS A CA 1
ATOM 757 C C . CYS A 1 94 ? -15.088 0.202 9.244 1.00 93.12 94 CYS A C 1
ATOM 759 O O . CYS A 1 94 ? -16.056 -0.102 9.942 1.00 93.12 94 CYS A O 1
ATOM 761 N N . GLU A 1 95 ? -14.257 -0.696 8.707 1.00 84.38 95 GLU A N 1
ATOM 762 C CA . GLU A 1 95 ? -14.296 -2.150 8.951 1.00 84.38 95 GLU A CA 1
ATOM 763 C C . GLU A 1 95 ? -13.760 -2.527 10.337 1.00 84.38 95 GLU A C 1
ATOM 765 O O . GLU A 1 95 ? -14.427 -3.350 11.006 1.00 84.38 95 GLU A O 1
#

Sequence (95 aa):
MDLKNQIELELYFADHFETVLFPVLADIYLRQEDFRRARKVCNIGLGYHENDPAGRFVLAQVEKSEGNLKDAEKELQHVLKYSPDHAGAAIMLCE